Protein AF-A0A9D6M8R2-F1 (afdb_monomer_lite)

Sequence (144 aa):
MSKITPTLLNDTLNLVALARETALARGRQAQADRLAPVVDGLRSLAAASTNSLTPRPPVTASGALAGEDFRALLAAAQAAPLNGAPSASPLHSLTRGHVAAAMAAGGMTEIEIARQLGVAREEVRIMIRLSQPHSLTPGPEAVA

Radius of gyration: 22.65 Å; chains: 1; bounding box: 65×51×47 Å

Foldseek 3Di:
DDLPPLVVLVVVLVVLVVVLVVCVVVVVVVVNVVSVVVNVVSVVVSVVSVVPPDDDDDDDDDDPCNDPVVVVVVVVVVPDDPPDDPDPDVVVLLVLLLVLLVVVVVVDDLVVSCVVSVHDSVSSVVSNVVNDDPPDDPDDDDDD

Structure (mmCIF, N/CA/C/O backbone):
data_AF-A0A9D6M8R2-F1
#
_entry.id   AF-A0A9D6M8R2-F1
#
loop_
_atom_site.group_PDB
_atom_site.id
_atom_site.type_symbol
_atom_site.label_atom_id
_atom_site.label_alt_id
_atom_site.label_comp_id
_atom_site.label_asym_id
_atom_site.label_entity_id
_atom_site.label_seq_id
_atom_site.pdbx_PDB_ins_code
_atom_site.Cartn_x
_atom_site.Cartn_y
_atom_site.Cartn_z
_atom_site.occupancy
_atom_site.B_iso_or_equiv
_atom_site.auth_seq_id
_atom_site.auth_comp_id
_atom_site.auth_asym_id
_atom_site.auth_atom_id
_atom_site.pdbx_PDB_model_num
ATOM 1 N N . MET A 1 1 ? 17.360 7.626 12.583 1.00 35.06 1 MET A N 1
ATOM 2 C CA . MET A 1 1 ? 17.705 6.290 12.048 1.00 35.06 1 MET A CA 1
ATOM 3 C C . MET A 1 1 ? 16.422 5.520 11.772 1.00 35.06 1 MET A C 1
ATOM 5 O O . MET A 1 1 ? 15.846 4.958 12.698 1.00 35.06 1 MET A O 1
ATOM 9 N N . SER A 1 2 ? 15.933 5.559 10.531 1.00 41.81 2 SER A N 1
ATOM 10 C CA . SER A 1 2 ? 14.707 4.858 10.131 1.00 41.81 2 SER A CA 1
ATOM 11 C C . SER A 1 2 ? 15.001 3.368 10.003 1.00 41.81 2 SER A C 1
ATOM 13 O O . SER A 1 2 ? 15.663 2.931 9.065 1.00 41.81 2 SER A O 1
ATOM 15 N N . LYS A 1 3 ? 14.558 2.592 10.992 1.00 49.06 3 LYS A N 1
ATOM 16 C CA . LYS A 1 3 ? 14.617 1.132 10.956 1.00 49.06 3 LYS A CA 1
ATOM 17 C C . LYS A 1 3 ? 13.628 0.674 9.887 1.00 49.06 3 LYS A C 1
ATOM 19 O O . LYS A 1 3 ? 12.424 0.809 10.091 1.00 49.06 3 LYS A O 1
ATOM 24 N N . ILE A 1 4 ? 14.124 0.187 8.748 1.00 55.47 4 ILE A N 1
ATOM 25 C CA . ILE A 1 4 ? 13.299 -0.530 7.768 1.00 55.47 4 ILE A CA 1
ATOM 26 C C . ILE A 1 4 ? 12.548 -1.597 8.559 1.00 55.47 4 ILE A C 1
ATOM 28 O O . ILE A 1 4 ? 13.172 -2.437 9.206 1.00 55.47 4 ILE A O 1
ATOM 32 N N . THR A 1 5 ? 11.220 -1.506 8.607 1.00 61.25 5 THR A N 1
ATOM 33 C CA . THR A 1 5 ? 10.436 -2.468 9.373 1.00 61.25 5 THR A CA 1
ATOM 34 C C . THR A 1 5 ? 10.522 -3.794 8.617 1.00 61.25 5 THR A C 1
ATOM 36 O O . THR A 1 5 ? 10.067 -3.850 7.473 1.00 61.25 5 THR A O 1
ATOM 39 N N . PRO A 1 6 ? 11.118 -4.849 9.199 1.00 64.94 6 PRO A N 1
ATOM 40 C CA . PRO A 1 6 ? 11.355 -6.113 8.495 1.00 64.94 6 PRO A CA 1
ATOM 41 C C . PRO A 1 6 ? 10.052 -6.725 7.964 1.00 64.94 6 PRO A C 1
ATOM 43 O O . PRO A 1 6 ? 10.051 -7.386 6.932 1.00 64.94 6 PRO A O 1
ATOM 46 N N . THR A 1 7 ? 8.929 -6.422 8.618 1.00 73.62 7 THR A N 1
ATOM 47 C CA . THR A 1 7 ? 7.574 -6.789 8.198 1.00 73.62 7 THR A CA 1
ATOM 48 C C . THR A 1 7 ? 7.198 -6.189 6.840 1.00 73.62 7 THR A C 1
ATOM 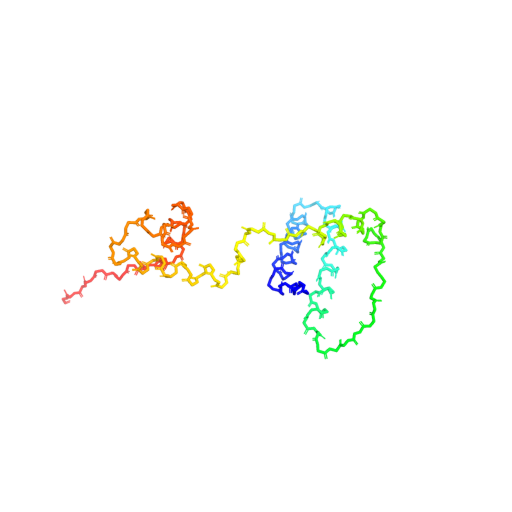50 O O . THR A 1 7 ? 6.803 -6.922 5.946 1.00 73.62 7 THR A O 1
ATOM 53 N N . LEU A 1 8 ? 7.418 -4.885 6.632 1.00 78.56 8 LEU A N 1
ATOM 54 C CA . LEU A 1 8 ? 7.083 -4.206 5.373 1.00 78.56 8 LEU A CA 1
ATOM 55 C C . LEU A 1 8 ? 7.954 -4.704 4.207 1.00 78.56 8 LEU A C 1
ATOM 57 O O . LEU A 1 8 ? 7.491 -4.840 3.075 1.00 78.56 8 LEU A O 1
ATOM 61 N N . LEU A 1 9 ? 9.224 -5.002 4.485 1.00 78.31 9 LEU A N 1
ATOM 62 C CA . LEU A 1 9 ? 10.145 -5.560 3.496 1.00 78.31 9 LEU A CA 1
ATOM 63 C C . LEU A 1 9 ? 9.738 -6.985 3.081 1.00 78.31 9 LEU A C 1
ATOM 65 O O . LEU A 1 9 ? 9.811 -7.336 1.906 1.00 78.31 9 LEU A O 1
ATOM 69 N N . ASN A 1 10 ? 9.262 -7.789 4.031 1.00 79.75 10 ASN A N 1
ATOM 70 C CA . ASN A 1 10 ? 8.757 -9.129 3.751 1.00 79.75 10 ASN A CA 1
ATOM 71 C C . ASN A 1 10 ? 7.429 -9.089 2.976 1.00 79.75 10 ASN A C 1
ATOM 73 O O . ASN A 1 10 ? 7.252 -9.831 2.013 1.00 79.75 10 ASN A O 1
ATOM 77 N N . ASP A 1 11 ? 6.522 -8.181 3.339 1.00 81.00 11 ASP A N 1
ATOM 78 C CA . ASP A 1 11 ? 5.231 -8.018 2.663 1.00 81.00 11 ASP A CA 1
ATOM 79 C C . ASP A 1 11 ? 5.408 -7.541 1.216 1.00 81.00 11 ASP A C 1
ATOM 81 O O . ASP A 1 11 ? 4.789 -8.079 0.297 1.00 81.00 11 ASP A O 1
ATOM 85 N N . THR A 1 12 ? 6.314 -6.588 0.982 1.00 83.75 12 THR A N 1
ATOM 86 C CA . THR A 1 12 ? 6.651 -6.132 -0.377 1.00 83.75 12 THR A CA 1
ATOM 87 C C . THR A 1 12 ? 7.317 -7.234 -1.199 1.00 83.75 12 THR A C 1
ATOM 89 O O . THR A 1 12 ? 6.968 -7.408 -2.366 1.00 83.75 12 THR A O 1
ATOM 92 N N . LEU A 1 13 ? 8.198 -8.040 -0.601 1.00 83.12 13 LEU A N 1
ATOM 93 C CA . LEU A 1 13 ? 8.772 -9.213 -1.263 1.00 83.12 13 LEU A CA 1
ATOM 94 C C . LEU A 1 13 ? 7.692 -10.222 -1.673 1.00 83.12 13 LEU A C 1
ATOM 96 O O . LEU A 1 13 ? 7.695 -10.687 -2.813 1.00 83.12 13 LEU A O 1
ATOM 100 N N . ASN A 1 14 ? 6.748 -10.520 -0.780 1.00 86.00 14 ASN A N 1
ATOM 101 C CA . ASN A 1 14 ? 5.658 -11.456 -1.053 1.00 86.00 14 ASN A CA 1
ATOM 102 C C . ASN A 1 14 ? 4.727 -10.943 -2.159 1.00 86.00 14 ASN A C 1
ATOM 104 O O . ASN A 1 14 ? 4.371 -11.702 -3.061 1.00 86.00 14 ASN A O 1
ATOM 108 N N . LEU A 1 15 ? 4.383 -9.653 -2.146 1.00 85.56 15 LEU A N 1
ATOM 109 C CA . LEU A 1 15 ? 3.547 -9.039 -3.180 1.00 85.56 15 LEU A CA 1
ATOM 110 C C . LEU A 1 15 ? 4.226 -9.041 -4.555 1.00 85.56 15 LEU A C 1
ATOM 112 O O . LEU A 1 15 ? 3.578 -9.348 -5.555 1.00 85.56 15 LEU A O 1
ATOM 116 N N . VAL A 1 16 ? 5.525 -8.737 -4.624 1.00 84.94 16 VAL A N 1
ATOM 117 C CA . VAL A 1 16 ? 6.266 -8.716 -5.897 1.00 84.94 16 VAL A CA 1
ATOM 118 C C . VAL A 1 16 ? 6.503 -10.138 -6.422 1.00 84.94 16 VAL A C 1
ATOM 120 O O . VAL A 1 16 ? 6.364 -10.378 -7.623 1.00 84.94 16 VAL A O 1
ATOM 123 N N . ALA A 1 17 ? 6.782 -11.104 -5.541 1.00 82.69 17 ALA A N 1
ATOM 124 C CA . ALA A 1 17 ? 6.878 -12.515 -5.912 1.00 82.69 17 ALA A CA 1
ATOM 125 C C . ALA A 1 17 ? 5.539 -13.053 -6.447 1.00 82.69 17 ALA A C 1
ATOM 127 O O . ALA A 1 17 ? 5.510 -13.705 -7.492 1.00 82.69 17 ALA A O 1
ATOM 128 N N . LEU A 1 18 ? 4.425 -12.704 -5.797 1.00 88.25 18 LEU A N 1
ATOM 129 C CA . LEU A 1 18 ? 3.079 -13.044 -6.257 1.00 88.25 18 LEU A CA 1
ATOM 130 C C . LEU A 1 18 ? 2.739 -12.366 -7.594 1.00 88.25 18 LEU A C 1
ATOM 132 O O . LEU A 1 18 ? 2.165 -12.989 -8.488 1.00 88.25 18 LEU A O 1
ATOM 136 N N . ALA A 1 19 ? 3.115 -11.099 -7.774 1.00 82.00 19 ALA A N 1
ATOM 137 C CA . ALA A 1 19 ? 2.928 -10.387 -9.037 1.00 82.00 19 ALA A CA 1
ATOM 138 C C . ALA A 1 19 ? 3.694 -11.057 -10.192 1.00 82.00 19 ALA A C 1
ATOM 140 O O . ALA A 1 19 ? 3.171 -11.177 -11.300 1.00 82.00 19 ALA A O 1
ATOM 141 N N . ARG A 1 20 ? 4.906 -11.558 -9.930 1.00 83.44 20 ARG A N 1
ATOM 142 C CA . ARG A 1 20 ? 5.677 -12.342 -10.904 1.00 83.44 20 ARG A CA 1
ATOM 143 C C . ARG A 1 20 ? 4.998 -13.675 -11.222 1.00 83.44 20 ARG A C 1
ATOM 145 O O . ARG A 1 20 ? 4.855 -14.004 -12.396 1.00 83.44 20 ARG A O 1
ATOM 152 N N . GLU A 1 21 ? 4.541 -14.402 -10.208 1.00 84.19 21 GLU A N 1
ATOM 153 C CA . GLU A 1 21 ? 3.863 -15.691 -10.389 1.00 84.19 21 GLU A CA 1
ATOM 154 C C . GLU A 1 21 ? 2.563 -15.539 -11.191 1.00 84.19 21 GLU A C 1
ATOM 156 O O . GLU A 1 21 ? 2.308 -16.265 -12.148 1.00 84.19 21 GLU A O 1
ATOM 161 N N . THR A 1 22 ? 1.770 -14.512 -10.881 1.00 85.00 22 THR A N 1
ATOM 162 C CA . THR A 1 22 ? 0.544 -14.201 -11.632 1.00 85.00 22 THR A CA 1
ATOM 163 C C . THR A 1 22 ? 0.829 -13.736 -13.061 1.00 85.00 22 THR A C 1
ATOM 165 O O . THR A 1 22 ? 0.033 -14.015 -13.960 1.00 85.00 22 THR A O 1
ATOM 168 N N . ALA A 1 23 ? 1.956 -13.062 -13.309 1.00 80.00 23 ALA A N 1
ATOM 169 C CA . ALA A 1 23 ? 2.395 -12.725 -14.661 1.00 80.00 23 ALA A CA 1
ATOM 170 C C . ALA A 1 23 ? 2.801 -13.979 -15.457 1.00 80.00 23 ALA A C 1
ATOM 172 O O . ALA A 1 23 ? 2.405 -14.099 -16.618 1.00 80.00 23 ALA A O 1
ATOM 173 N N . LEU A 1 24 ? 3.505 -14.933 -14.837 1.00 84.19 24 LEU A N 1
ATOM 174 C CA . LEU A 1 24 ? 3.849 -16.223 -15.452 1.00 84.19 24 LEU A CA 1
ATOM 175 C C . LEU A 1 24 ? 2.601 -17.061 -15.752 1.00 84.19 24 LEU A C 1
ATOM 177 O O . LEU A 1 24 ? 2.429 -17.508 -16.885 1.00 84.19 24 LEU A O 1
ATOM 181 N N . ALA A 1 25 ? 1.684 -17.183 -14.789 1.00 84.81 25 ALA A N 1
ATOM 182 C CA . ALA A 1 25 ? 0.424 -17.913 -14.946 1.00 84.81 25 ALA A CA 1
ATOM 183 C C . ALA A 1 25 ? -0.482 -17.326 -16.045 1.00 84.81 25 ALA A C 1
ATOM 185 O O . ALA A 1 25 ? -1.265 -18.041 -16.665 1.00 84.81 25 ALA A O 1
ATOM 186 N N . ARG A 1 26 ? -0.364 -16.020 -16.319 1.00 84.69 26 ARG A N 1
ATOM 187 C CA . ARG A 1 26 ? -1.086 -15.322 -17.398 1.00 84.69 26 ARG A CA 1
ATOM 188 C C . ARG A 1 26 ? -0.329 -15.294 -18.732 1.00 84.69 26 ARG A C 1
ATOM 190 O O . ARG A 1 26 ? -0.751 -14.582 -19.641 1.00 84.69 26 ARG A O 1
ATOM 197 N N . GLY A 1 27 ? 0.797 -16.001 -18.849 1.00 82.81 27 GLY A N 1
ATOM 198 C CA . GLY A 1 27 ? 1.613 -16.040 -20.068 1.00 82.81 27 GLY A CA 1
ATOM 199 C C . GLY A 1 27 ? 2.361 -14.736 -20.378 1.00 82.81 27 GLY A C 1
ATOM 200 O O . GLY A 1 27 ? 2.879 -14.562 -21.479 1.00 82.81 27 GLY A O 1
ATOM 201 N N . ARG A 1 28 ? 2.449 -13.798 -19.427 1.00 81.69 28 ARG A N 1
ATOM 202 C CA . ARG A 1 28 ? 3.128 -12.501 -19.588 1.00 81.69 28 ARG A CA 1
ATOM 203 C C . ARG A 1 28 ? 4.607 -12.597 -19.200 1.00 81.69 28 ARG A C 1
ATOM 205 O O . ARG A 1 28 ? 5.057 -11.922 -18.273 1.00 81.69 28 ARG A O 1
ATOM 212 N N . GLN A 1 29 ? 5.371 -13.410 -19.935 1.00 80.88 29 GLN A N 1
ATOM 213 C CA . GLN A 1 29 ? 6.794 -13.674 -19.654 1.00 80.88 29 GLN A CA 1
ATOM 214 C C . GLN A 1 29 ? 7.642 -12.396 -19.585 1.00 80.88 29 GLN A C 1
ATOM 216 O O . GLN A 1 29 ? 8.341 -12.180 -18.603 1.00 80.88 29 GLN A O 1
ATOM 221 N N . ALA A 1 30 ? 7.461 -11.463 -20.526 1.00 79.31 30 ALA A N 1
ATOM 222 C CA . ALA A 1 30 ? 8.192 -10.193 -20.528 1.00 79.31 30 ALA A CA 1
ATOM 223 C C . ALA A 1 30 ? 7.959 -9.328 -19.269 1.00 79.31 30 ALA A C 1
ATOM 225 O O . ALA A 1 30 ? 8.798 -8.498 -18.926 1.00 79.31 30 ALA A O 1
ATOM 226 N N . GLN A 1 31 ? 6.820 -9.485 -18.582 1.00 74.12 31 GLN A N 1
ATOM 227 C CA . GLN A 1 31 ? 6.556 -8.802 -17.310 1.00 74.12 31 GLN A CA 1
ATOM 228 C C . GLN A 1 31 ? 7.192 -9.559 -16.140 1.00 74.12 31 GLN A C 1
ATOM 230 O O . GLN A 1 31 ? 7.754 -8.929 -15.249 1.00 74.12 31 GLN A O 1
ATOM 235 N N . ALA A 1 32 ? 7.172 -10.892 -16.167 1.00 75.31 32 ALA A N 1
ATOM 236 C CA . ALA A 1 32 ? 7.830 -11.721 -15.162 1.00 75.31 32 ALA A CA 1
ATOM 237 C C . ALA A 1 32 ? 9.361 -11.553 -15.162 1.00 75.31 32 ALA A C 1
ATOM 239 O O . ALA A 1 32 ? 9.956 -11.456 -14.087 1.00 75.31 32 ALA A O 1
ATOM 240 N N . ASP A 1 33 ? 9.984 -11.442 -16.339 1.00 83.25 33 ASP A N 1
ATOM 241 C CA . ASP A 1 33 ? 11.428 -11.201 -16.482 1.00 83.25 33 ASP A CA 1
ATOM 242 C C . ASP A 1 33 ? 11.850 -9.834 -15.938 1.00 83.25 33 ASP A C 1
ATOM 244 O O . ASP A 1 33 ? 12.886 -9.706 -15.291 1.00 83.25 33 ASP A O 1
ATOM 248 N N . ARG A 1 34 ? 11.015 -8.803 -16.113 1.00 82.56 34 ARG A N 1
ATOM 249 C CA . ARG A 1 34 ? 11.270 -7.468 -15.540 1.00 82.56 34 ARG A CA 1
ATOM 250 C C . ARG A 1 34 ? 11.184 -7.455 -14.016 1.00 82.56 34 ARG A C 1
ATOM 252 O O . ARG A 1 34 ? 11.845 -6.643 -13.375 1.00 82.56 34 ARG A O 1
ATOM 259 N N . LEU A 1 35 ? 10.365 -8.335 -13.441 1.00 80.75 35 LEU A N 1
ATOM 260 C CA . LEU A 1 35 ? 10.182 -8.447 -11.994 1.00 80.75 35 LEU A CA 1
ATOM 261 C C . LEU A 1 35 ? 11.252 -9.326 -11.332 1.00 80.75 35 LEU A C 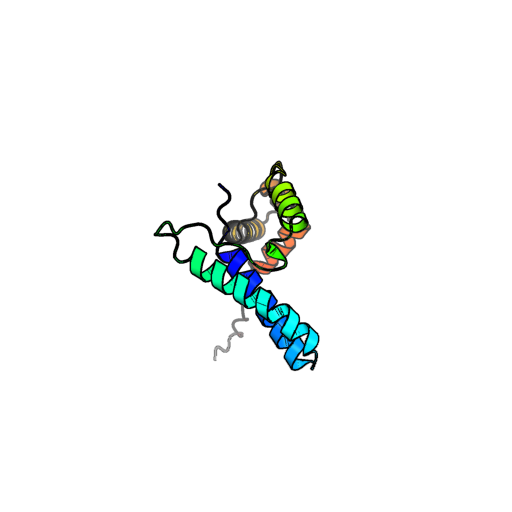1
ATOM 263 O O . LEU A 1 35 ? 11.485 -9.178 -10.135 1.00 80.75 35 LEU A O 1
ATOM 267 N N . ALA A 1 36 ? 11.930 -10.195 -12.085 1.00 76.31 36 ALA A N 1
ATOM 268 C CA . ALA A 1 36 ? 12.989 -11.066 -11.574 1.00 76.31 36 ALA A CA 1
ATOM 269 C C . ALA A 1 36 ? 14.105 -10.315 -10.808 1.00 76.31 36 ALA A C 1
ATOM 271 O O . ALA A 1 36 ? 14.291 -10.611 -9.626 1.00 76.31 36 ALA A O 1
ATOM 272 N N . PRO A 1 37 ? 14.772 -9.283 -11.372 1.00 82.56 37 PRO A N 1
ATOM 273 C CA . PRO A 1 37 ? 15.848 -8.584 -10.661 1.00 82.56 37 PRO A CA 1
ATOM 274 C C . PRO A 1 37 ? 15.355 -7.825 -9.419 1.00 82.56 37 PRO A C 1
ATOM 276 O O . PRO A 1 37 ? 16.116 -7.602 -8.478 1.00 82.56 37 PRO A O 1
ATOM 279 N N . VAL A 1 38 ? 14.075 -7.442 -9.390 1.00 82.31 38 VAL A N 1
ATOM 280 C CA . VAL A 1 38 ? 13.460 -6.747 -8.250 1.00 82.31 38 VAL A CA 1
ATOM 281 C C . VAL A 1 38 ? 13.229 -7.716 -7.091 1.00 82.31 38 VAL A C 1
ATOM 283 O O . VAL A 1 38 ? 13.540 -7.387 -5.947 1.00 82.31 38 VAL A O 1
ATOM 286 N N . VAL A 1 39 ? 12.734 -8.924 -7.377 1.00 82.19 39 VAL A N 1
ATOM 287 C CA . VAL A 1 39 ? 12.557 -9.978 -6.366 1.00 82.19 39 VAL A CA 1
ATOM 288 C C . VAL A 1 39 ? 13.903 -10.389 -5.772 1.00 82.19 39 VAL A C 1
ATOM 290 O O . VAL A 1 39 ? 14.009 -10.520 -4.553 1.00 82.19 39 VAL A O 1
ATOM 293 N N . ASP A 1 40 ? 14.936 -10.538 -6.602 1.00 80.12 40 ASP A N 1
ATOM 294 C CA . ASP A 1 40 ? 16.276 -10.907 -6.135 1.00 80.12 40 ASP A CA 1
ATOM 295 C C . ASP A 1 40 ? 16.904 -9.809 -5.265 1.00 80.12 40 ASP A C 1
ATOM 297 O O . ASP A 1 40 ? 17.456 -10.096 -4.198 1.00 80.12 40 ASP A O 1
ATOM 301 N N . GLY A 1 41 ? 16.742 -8.539 -5.653 1.00 78.31 41 GLY A N 1
ATOM 302 C CA . GLY A 1 41 ? 17.177 -7.395 -4.848 1.00 78.31 41 GLY A CA 1
ATOM 303 C C . GLY A 1 41 ? 16.466 -7.320 -3.493 1.00 78.31 41 GLY A C 1
ATOM 304 O O . GLY A 1 41 ? 17.120 -7.179 -2.456 1.00 78.31 41 GLY A O 1
ATOM 305 N N . LEU A 1 42 ? 15.139 -7.483 -3.473 1.00 77.94 42 LEU A N 1
ATOM 306 C CA . LEU A 1 42 ? 14.351 -7.493 -2.235 1.00 77.94 42 LEU A CA 1
ATOM 307 C C . LEU A 1 42 ? 14.704 -8.688 -1.344 1.00 77.94 42 LEU A C 1
ATOM 309 O O . LEU A 1 42 ? 14.812 -8.530 -0.129 1.00 77.94 42 LEU A O 1
ATOM 313 N N . ARG A 1 43 ? 14.955 -9.863 -1.932 1.00 78.62 43 ARG A N 1
ATOM 314 C CA . ARG A 1 43 ? 15.401 -11.060 -1.204 1.00 78.62 43 ARG A CA 1
ATOM 315 C C . ARG A 1 43 ? 16.774 -10.846 -0.574 1.00 78.62 43 ARG A C 1
ATOM 317 O O . ARG A 1 43 ? 16.967 -11.205 0.586 1.00 78.62 43 ARG A O 1
ATOM 324 N N . SER A 1 44 ? 17.703 -10.220 -1.296 1.00 78.81 44 SER A N 1
ATOM 325 C CA . SER A 1 44 ? 19.025 -9.876 -0.763 1.00 78.81 44 SER A CA 1
ATOM 326 C C . SER A 1 44 ? 18.936 -8.867 0.385 1.00 78.81 44 SER A C 1
ATOM 328 O O . SER A 1 44 ? 19.663 -8.996 1.369 1.00 78.81 44 SER A O 1
ATOM 330 N N . LEU A 1 45 ? 18.051 -7.873 0.289 1.00 74.88 45 LEU A N 1
ATOM 331 C CA . LEU A 1 45 ? 17.834 -6.887 1.352 1.00 74.88 45 LEU A CA 1
ATOM 332 C C . LEU A 1 45 ? 17.139 -7.497 2.572 1.00 74.88 45 LEU A C 1
ATOM 334 O O . LEU A 1 45 ? 17.490 -7.157 3.702 1.00 74.88 45 LEU A O 1
ATOM 338 N N . ALA A 1 46 ? 16.194 -8.416 2.362 1.00 71.62 46 ALA A N 1
ATOM 339 C CA . ALA A 1 46 ? 15.556 -9.172 3.435 1.00 71.62 46 ALA A CA 1
ATOM 340 C C . ALA A 1 46 ? 16.581 -10.042 4.173 1.00 71.62 46 ALA A C 1
ATOM 342 O O . ALA A 1 46 ? 16.666 -9.968 5.398 1.00 71.62 46 ALA A O 1
ATOM 343 N N . ALA A 1 47 ? 17.438 -10.754 3.435 1.00 71.81 47 ALA A N 1
ATOM 344 C CA . ALA A 1 47 ? 18.534 -11.536 4.006 1.00 71.81 47 ALA A CA 1
ATOM 345 C C . ALA A 1 47 ? 19.560 -10.658 4.754 1.00 71.81 47 ALA A C 1
ATOM 347 O O . ALA A 1 47 ? 20.020 -11.018 5.840 1.00 71.81 47 ALA A O 1
ATOM 348 N N . ALA A 1 48 ? 19.894 -9.479 4.219 1.00 67.06 48 ALA A N 1
ATOM 349 C CA . ALA A 1 48 ? 20.789 -8.524 4.876 1.00 67.06 48 ALA A CA 1
ATOM 350 C C . ALA A 1 48 ? 20.175 -7.918 6.151 1.00 67.06 48 ALA A C 1
ATOM 352 O O . ALA A 1 48 ? 20.882 -7.718 7.137 1.00 67.06 48 ALA A O 1
ATOM 353 N N . SER A 1 49 ? 18.861 -7.677 6.155 1.00 59.41 49 SER A N 1
ATOM 354 C CA . SER A 1 49 ? 18.124 -7.138 7.308 1.00 59.41 49 SER A CA 1
ATOM 355 C C . SER A 1 49 ? 17.941 -8.167 8.425 1.00 59.41 49 SER A C 1
ATOM 357 O O . SER A 1 49 ? 17.872 -7.794 9.590 1.00 59.41 49 SER A O 1
ATOM 359 N N . THR A 1 50 ? 17.902 -9.464 8.105 1.00 60.44 50 THR A N 1
ATOM 360 C CA . THR A 1 50 ? 17.927 -10.533 9.118 1.00 60.44 50 THR A CA 1
ATOM 361 C C . THR A 1 50 ? 19.325 -10.789 9.683 1.00 60.44 50 THR A C 1
ATOM 363 O O . THR A 1 50 ? 19.448 -11.302 10.790 1.00 60.44 50 THR A O 1
ATOM 366 N N . ASN A 1 51 ? 20.381 -10.413 8.952 1.00 48.19 51 ASN A N 1
ATOM 367 C CA . ASN A 1 51 ? 21.777 -10.662 9.326 1.00 48.19 51 ASN A CA 1
ATOM 368 C C . ASN A 1 51 ? 22.472 -9.443 9.970 1.00 48.19 51 ASN A C 1
ATOM 370 O O . ASN A 1 51 ? 23.694 -9.421 10.126 1.00 48.19 51 ASN A O 1
ATOM 374 N N . SER A 1 52 ? 21.717 -8.413 10.363 1.00 44.59 52 SER A N 1
ATOM 375 C CA . SER A 1 52 ? 22.230 -7.188 10.990 1.00 44.59 52 SER A CA 1
ATOM 376 C C . SER A 1 52 ? 22.617 -7.370 12.470 1.00 44.59 52 SER A C 1
ATOM 378 O O . SER A 1 52 ? 22.228 -6.577 13.324 1.00 44.59 52 SER A O 1
ATOM 380 N N . LEU A 1 53 ? 23.404 -8.408 12.769 1.00 48.22 53 LEU A N 1
ATOM 381 C CA . LEU A 1 53 ? 24.277 -8.489 13.948 1.00 48.22 53 LEU A CA 1
ATOM 382 C C . LEU A 1 53 ? 25.756 -8.288 13.580 1.00 48.22 53 LEU A C 1
ATOM 384 O O . LEU A 1 53 ? 26.627 -8.409 14.437 1.00 48.22 53 LEU A O 1
ATOM 388 N N . THR A 1 54 ? 26.078 -7.967 12.324 1.00 44.19 54 THR A N 1
ATOM 389 C CA . THR A 1 54 ? 27.472 -7.732 11.926 1.00 44.19 54 THR A CA 1
ATOM 390 C C . THR A 1 54 ? 27.564 -6.611 10.887 1.00 44.19 54 THR A C 1
ATOM 392 O O . THR A 1 54 ? 26.904 -6.697 9.849 1.00 44.19 54 THR A O 1
ATOM 395 N N . PRO A 1 55 ? 28.355 -5.544 11.122 1.00 42.50 55 PRO A N 1
ATOM 396 C CA . PRO A 1 55 ? 28.566 -4.492 10.133 1.00 42.50 55 PRO A CA 1
ATOM 397 C C . PRO A 1 55 ? 29.314 -5.073 8.928 1.00 42.50 55 PRO A C 1
ATOM 399 O O . PRO A 1 55 ? 30.399 -5.631 9.084 1.00 42.50 55 PRO A O 1
ATOM 402 N N . ARG A 1 56 ? 28.755 -4.940 7.721 1.00 44.56 56 ARG A N 1
ATOM 403 C CA . ARG A 1 56 ? 29.424 -5.321 6.466 1.00 44.56 56 ARG A CA 1
ATOM 404 C C . ARG A 1 56 ? 29.424 -4.122 5.498 1.00 44.56 56 ARG A C 1
ATOM 406 O O . ARG A 1 56 ? 28.437 -3.386 5.489 1.00 44.56 56 ARG A O 1
ATOM 413 N N . PRO A 1 57 ? 30.525 -3.879 4.749 1.00 48.69 57 PRO A N 1
ATOM 414 C CA . PRO A 1 57 ? 30.751 -2.654 3.973 1.00 48.69 57 PRO A CA 1
ATOM 415 C C . PRO A 1 57 ? 29.717 -2.412 2.860 1.00 48.69 57 PRO A C 1
ATOM 417 O O . PRO A 1 57 ? 28.989 -3.337 2.488 1.00 48.69 57 PRO A O 1
ATOM 420 N N . PRO A 1 58 ? 29.646 -1.171 2.333 1.00 48.56 58 PRO A N 1
ATOM 421 C CA . PRO A 1 58 ? 28.597 -0.734 1.419 1.00 48.56 58 PRO A CA 1
ATOM 422 C C . PRO A 1 58 ? 28.542 -1.597 0.158 1.00 48.56 58 PRO A C 1
ATOM 424 O O . PRO A 1 58 ? 29.505 -1.698 -0.599 1.00 48.56 58 PRO A O 1
ATOM 427 N N . VAL A 1 59 ? 27.375 -2.194 -0.074 1.00 55.19 59 VAL A N 1
ATOM 428 C CA . VAL A 1 59 ? 27.020 -2.829 -1.343 1.00 55.19 59 VAL A CA 1
ATOM 429 C C . VAL A 1 59 ? 26.944 -1.751 -2.420 1.00 55.19 59 VAL A C 1
ATOM 431 O O . VAL A 1 59 ? 26.121 -0.837 -2.360 1.00 55.19 59 VAL A O 1
ATOM 434 N N . THR A 1 60 ? 27.819 -1.853 -3.413 1.00 50.06 60 THR A N 1
ATOM 435 C CA . THR A 1 60 ? 27.776 -1.048 -4.632 1.00 50.06 60 THR A CA 1
ATOM 436 C C . THR A 1 60 ? 26.507 -1.401 -5.405 1.00 50.06 60 THR A C 1
ATOM 438 O O . THR A 1 60 ? 26.445 -2.442 -6.059 1.00 50.06 60 THR A O 1
ATOM 441 N N . ALA A 1 61 ? 25.478 -0.554 -5.307 1.00 54.03 61 ALA A N 1
ATOM 442 C CA . ALA A 1 61 ? 24.284 -0.662 -6.141 1.00 54.03 61 ALA A CA 1
ATOM 443 C C . ALA A 1 61 ? 24.710 -0.667 -7.617 1.00 54.03 61 ALA A C 1
ATOM 445 O O . ALA A 1 61 ? 25.468 0.203 -8.038 1.00 54.03 61 ALA A O 1
ATOM 446 N N . SER A 1 62 ? 24.268 -1.664 -8.380 1.00 50.25 62 SER A N 1
ATOM 447 C CA . SER A 1 62 ? 24.552 -1.800 -9.813 1.00 50.25 62 SER A CA 1
ATOM 448 C C . SER A 1 62 ? 23.241 -1.886 -10.596 1.00 50.25 62 SER A C 1
ATOM 450 O O . SER A 1 62 ? 22.259 -2.445 -10.108 1.00 50.25 62 SER A O 1
ATOM 452 N N . GLY A 1 63 ? 23.216 -1.307 -11.801 1.00 65.38 63 GLY A N 1
ATOM 453 C CA . GLY A 1 63 ? 22.023 -1.198 -12.653 1.00 65.38 63 GLY A CA 1
ATOM 454 C C . GLY A 1 63 ? 21.195 0.065 -12.387 1.00 65.38 63 GLY A C 1
ATOM 455 O O . GLY A 1 63 ? 21.717 1.053 -11.885 1.00 65.38 63 GLY A O 1
ATOM 456 N N . ALA A 1 64 ? 19.895 0.048 -12.702 1.00 59.47 64 ALA A N 1
ATOM 457 C CA . ALA A 1 64 ? 18.992 1.208 -12.583 1.00 59.47 64 ALA A CA 1
ATOM 458 C C . ALA A 1 64 ? 18.933 1.842 -11.170 1.00 59.47 64 ALA A C 1
ATOM 460 O O . ALA A 1 64 ? 18.577 3.006 -11.029 1.00 59.47 64 ALA A O 1
ATOM 461 N N . LEU A 1 65 ? 19.341 1.102 -10.130 1.00 59.47 65 LEU A N 1
ATOM 462 C CA . LEU A 1 65 ? 19.470 1.572 -8.741 1.00 59.47 65 LEU A CA 1
ATOM 463 C C . LEU A 1 65 ? 20.745 2.396 -8.478 1.00 59.47 65 LEU A C 1
ATOM 465 O O . LEU A 1 65 ? 20.868 3.028 -7.429 1.00 59.47 65 LEU A O 1
ATOM 469 N N . ALA A 1 66 ? 21.698 2.382 -9.411 1.00 60.16 66 ALA A N 1
ATOM 470 C CA . ALA A 1 66 ? 22.870 3.253 -9.421 1.00 60.16 66 ALA A CA 1
ATOM 471 C C . ALA A 1 66 ? 22.598 4.591 -10.129 1.00 60.16 66 ALA A C 1
ATOM 473 O O . ALA A 1 66 ? 23.443 5.483 -10.070 1.00 60.16 66 ALA A O 1
ATOM 474 N N . GLY A 1 67 ? 21.442 4.720 -10.796 1.00 69.31 67 GLY A N 1
ATOM 475 C CA . GLY A 1 67 ? 21.045 5.924 -11.515 1.00 69.31 67 GLY A CA 1
ATOM 476 C C . GLY A 1 67 ? 20.949 7.128 -10.581 1.00 69.31 67 GLY A C 1
ATOM 477 O O . GLY A 1 67 ? 20.379 7.046 -9.489 1.00 69.31 67 GLY A O 1
ATOM 478 N N . GLU A 1 68 ? 21.517 8.246 -11.018 1.00 70.06 68 GLU A N 1
ATOM 479 C CA . GLU A 1 68 ? 21.569 9.497 -10.260 1.00 70.06 68 GLU A CA 1
ATOM 480 C C . GLU A 1 68 ? 20.163 10.010 -9.921 1.00 70.06 68 GLU A C 1
ATOM 482 O O . GLU A 1 68 ? 19.914 10.429 -8.792 1.00 70.06 68 GLU A O 1
ATOM 487 N N . ASP A 1 69 ? 19.208 9.821 -10.835 1.00 75.31 69 ASP A N 1
ATOM 488 C CA . ASP A 1 69 ? 17.797 10.172 -10.646 1.00 75.31 69 ASP A CA 1
ATOM 489 C C . ASP A 1 69 ? 17.141 9.374 -9.514 1.00 75.31 69 ASP A C 1
ATOM 491 O O . ASP A 1 69 ? 16.403 9.920 -8.694 1.00 75.31 69 ASP A O 1
ATOM 495 N N . PHE A 1 70 ? 17.439 8.074 -9.415 1.00 76.88 70 PHE A N 1
ATOM 496 C CA . PHE A 1 70 ? 16.924 7.241 -8.329 1.00 76.88 70 PHE A CA 1
ATOM 497 C C . PHE A 1 70 ? 17.535 7.654 -6.990 1.00 76.88 70 PHE A C 1
ATOM 499 O O . PHE A 1 70 ? 16.831 7.712 -5.983 1.00 76.88 70 PHE A O 1
ATOM 506 N N . ARG A 1 71 ? 18.826 8.006 -6.970 1.00 74.94 71 ARG A N 1
ATOM 507 C CA . ARG A 1 71 ? 19.484 8.550 -5.773 1.00 74.94 71 ARG A CA 1
ATOM 508 C C . ARG A 1 71 ? 18.906 9.900 -5.364 1.00 74.94 71 ARG A C 1
ATOM 510 O O . ARG A 1 71 ? 18.719 10.114 -4.171 1.00 74.94 71 ARG A O 1
ATOM 517 N N . ALA A 1 72 ? 18.584 10.769 -6.318 1.00 75.88 72 ALA A N 1
ATOM 518 C CA . ALA A 1 72 ? 17.964 12.063 -6.059 1.00 75.88 72 ALA A CA 1
ATOM 519 C C . ALA A 1 72 ? 16.542 11.908 -5.499 1.00 75.88 72 ALA A C 1
ATOM 521 O O . ALA A 1 72 ? 16.209 12.530 -4.491 1.00 75.88 72 ALA A O 1
ATOM 522 N N . LEU A 1 73 ? 15.730 11.019 -6.079 1.00 71.50 73 LEU A N 1
ATOM 523 C CA . LEU A 1 73 ? 14.393 10.705 -5.566 1.00 71.50 73 LEU A CA 1
ATOM 524 C C . LEU A 1 73 ? 14.448 10.028 -4.192 1.00 71.50 73 LEU A C 1
ATOM 526 O O . LEU A 1 73 ? 13.644 10.341 -3.317 1.00 71.50 73 LEU A O 1
ATOM 530 N N . LEU A 1 74 ? 15.422 9.144 -3.971 1.00 76.94 74 LEU A N 1
ATOM 531 C CA . LEU A 1 74 ? 15.650 8.504 -2.679 1.00 76.94 74 LEU A CA 1
ATOM 532 C C . LEU A 1 74 ? 16.092 9.525 -1.622 1.00 76.94 74 LEU A C 1
ATOM 534 O O . LEU A 1 74 ? 15.586 9.498 -0.503 1.00 76.94 74 LEU A O 1
ATOM 538 N N . ALA A 1 75 ? 16.994 10.441 -1.970 1.00 74.12 75 ALA A N 1
ATOM 539 C CA . ALA A 1 75 ? 17.429 11.518 -1.090 1.00 74.12 75 ALA A CA 1
ATOM 540 C C . ALA A 1 75 ? 16.275 12.480 -0.771 1.00 74.12 75 ALA A C 1
ATOM 542 O O . ALA A 1 75 ? 16.098 12.849 0.386 1.00 74.12 75 ALA A O 1
ATOM 543 N N . ALA A 1 76 ? 15.438 12.819 -1.756 1.00 69.50 76 ALA A N 1
ATOM 544 C CA . ALA A 1 76 ? 14.244 13.639 -1.556 1.00 69.50 76 ALA A CA 1
ATOM 545 C C . ALA A 1 76 ? 13.211 12.947 -0.649 1.00 69.50 76 ALA A C 1
ATOM 547 O O . ALA A 1 76 ? 12.661 13.576 0.254 1.00 69.50 76 ALA A O 1
ATOM 548 N N . ALA A 1 77 ? 12.999 11.639 -0.825 1.00 66.75 77 ALA A N 1
ATOM 549 C CA . ALA A 1 77 ? 12.131 10.845 0.044 1.00 66.75 77 ALA A CA 1
ATOM 550 C C . ALA A 1 77 ? 12.680 10.727 1.478 1.00 66.75 77 ALA A C 1
ATOM 552 O O . ALA A 1 77 ? 11.908 10.699 2.433 1.00 66.75 77 ALA A O 1
ATOM 553 N N . GLN A 1 78 ? 14.006 10.680 1.644 1.00 64.31 78 GLN A N 1
ATOM 554 C CA . GLN A 1 78 ? 14.666 10.658 2.955 1.00 64.31 78 GLN A CA 1
ATOM 555 C C . GLN A 1 78 ? 14.700 12.033 3.638 1.00 64.31 78 GLN A C 1
ATOM 557 O O . GLN A 1 78 ? 14.724 12.097 4.866 1.00 64.31 78 GLN A O 1
ATOM 562 N N . ALA A 1 79 ? 14.712 13.117 2.862 1.00 57.91 79 ALA A N 1
ATOM 563 C CA . ALA A 1 79 ? 14.757 14.489 3.358 1.00 57.91 79 ALA A CA 1
ATOM 564 C C . ALA A 1 79 ? 13.376 15.047 3.740 1.00 57.91 79 ALA A C 1
ATOM 566 O O . ALA A 1 79 ? 13.307 16.095 4.379 1.00 57.91 79 ALA A O 1
ATOM 567 N N . ALA A 1 80 ? 12.281 14.369 3.381 1.00 46.84 80 ALA A N 1
ATOM 568 C CA . ALA A 1 80 ? 10.941 14.763 3.795 1.00 46.84 80 ALA A CA 1
ATOM 569 C C . ALA A 1 80 ? 10.739 14.478 5.302 1.00 46.84 80 ALA A C 1
ATOM 571 O O . ALA A 1 80 ? 10.761 13.314 5.716 1.00 46.84 80 ALA A O 1
ATOM 572 N N . PRO A 1 81 ? 10.529 15.501 6.153 1.00 44.03 81 PRO A N 1
ATOM 573 C CA . PRO A 1 81 ? 10.247 15.274 7.561 1.00 44.03 81 PRO A CA 1
ATOM 574 C C . PRO A 1 81 ? 8.865 14.626 7.719 1.00 44.03 81 PRO A C 1
ATOM 576 O O . PRO A 1 81 ? 7.854 15.159 7.266 1.00 44.03 81 PRO A O 1
ATOM 579 N N . LEU A 1 82 ? 8.834 13.489 8.421 1.00 53.12 82 LEU A N 1
ATOM 580 C CA . LEU A 1 82 ? 7.650 12.772 8.919 1.00 53.12 82 LEU A CA 1
ATOM 581 C C . LEU A 1 82 ? 6.888 13.581 9.993 1.00 53.12 82 LEU A C 1
ATOM 583 O O . LEU A 1 82 ? 6.561 13.066 11.062 1.00 53.12 82 LEU A O 1
ATOM 587 N N . ASN A 1 83 ? 6.601 14.856 9.744 1.00 45.25 83 ASN A N 1
ATOM 588 C CA . ASN A 1 83 ? 5.740 15.636 10.620 1.00 45.25 83 ASN A CA 1
ATOM 589 C C . ASN A 1 83 ? 4.275 15.353 10.268 1.00 45.25 83 ASN A C 1
ATOM 591 O O . ASN A 1 83 ? 3.718 15.979 9.372 1.00 45.25 83 ASN A O 1
ATOM 595 N N . GLY A 1 84 ? 3.648 14.428 11.006 1.00 41.59 84 GLY A N 1
ATOM 596 C CA . GLY A 1 84 ? 2.210 14.540 11.281 1.00 41.59 84 GLY A CA 1
ATOM 597 C C . GLY A 1 84 ? 1.325 13.296 11.207 1.00 41.59 84 GLY A C 1
ATOM 598 O O . GLY A 1 84 ? 0.148 13.424 11.521 1.00 41.59 84 GLY A O 1
ATOM 599 N N . ALA A 1 85 ? 1.816 12.107 10.851 1.00 44.28 85 ALA A N 1
ATOM 600 C CA . ALA A 1 85 ? 0.978 10.901 10.859 1.00 44.28 85 ALA A CA 1
ATOM 601 C C . ALA A 1 85 ? 1.402 9.958 11.999 1.00 44.28 85 ALA A C 1
ATOM 603 O O . ALA A 1 85 ? 2.564 9.538 12.021 1.00 44.28 85 ALA A O 1
ATOM 604 N N . PRO A 1 86 ? 0.520 9.612 12.960 1.00 46.31 86 PRO A N 1
ATOM 605 C CA . PRO A 1 86 ? 0.876 8.661 14.001 1.00 46.31 86 PRO A CA 1
ATOM 606 C C . PRO A 1 86 ? 1.224 7.319 13.354 1.00 46.31 86 PRO A C 1
ATOM 608 O O . PRO A 1 86 ? 0.436 6.750 12.604 1.00 46.31 86 PRO A O 1
ATOM 611 N N . SER A 1 87 ? 2.431 6.845 13.663 1.00 42.91 87 SER A N 1
ATOM 612 C CA . SER A 1 87 ? 2.999 5.555 13.271 1.00 42.91 87 SER A CA 1
ATOM 613 C C . SER A 1 87 ? 1.958 4.432 13.349 1.00 42.91 87 SER A C 1
ATOM 615 O O . SER A 1 87 ? 1.620 3.934 14.427 1.00 42.91 87 SER A O 1
ATOM 617 N N . ALA A 1 88 ? 1.442 4.027 12.189 1.00 50.19 88 ALA A N 1
ATOM 618 C CA . ALA A 1 88 ? 0.598 2.855 12.027 1.00 50.19 88 ALA A CA 1
ATOM 619 C C . ALA A 1 88 ? 1.481 1.600 12.083 1.00 50.19 88 ALA A C 1
ATOM 621 O O . ALA A 1 88 ? 1.748 0.947 11.080 1.00 50.19 88 ALA A O 1
ATOM 622 N N . SER A 1 89 ? 1.985 1.270 13.273 1.00 46.47 89 SER A N 1
ATOM 623 C CA . SER A 1 89 ? 2.515 -0.074 13.502 1.00 46.47 89 SER A CA 1
ATOM 624 C C . SER A 1 89 ? 1.342 -1.065 13.424 1.00 46.47 89 SER A C 1
ATOM 626 O O . SER A 1 89 ? 0.352 -0.853 14.128 1.00 46.47 89 SER A O 1
ATOM 628 N N . PRO A 1 90 ? 1.416 -2.150 12.632 1.00 54.03 90 PRO A N 1
ATOM 629 C CA . PRO A 1 90 ? 0.304 -3.094 12.467 1.00 54.03 90 PRO A CA 1
ATOM 630 C C . PRO A 1 90 ? -0.115 -3.735 13.802 1.00 54.03 90 PRO A C 1
ATOM 632 O O . PRO A 1 90 ? -1.302 -3.897 14.082 1.00 54.03 90 PRO A O 1
ATOM 635 N N . LEU A 1 91 ? 0.848 -3.966 14.698 1.00 52.94 91 LEU A N 1
ATOM 636 C CA . LEU A 1 91 ? 0.608 -4.376 16.087 1.00 52.94 91 LEU A CA 1
ATOM 637 C C . LEU A 1 91 ? -0.233 -3.358 16.873 1.00 52.94 91 LEU A C 1
ATOM 639 O O . LEU A 1 91 ? -1.127 -3.742 17.618 1.00 52.94 91 LEU A O 1
ATOM 643 N N . HIS A 1 92 ? 0.012 -2.064 16.661 1.00 59.75 92 HIS A N 1
ATOM 644 C CA . HIS A 1 92 ? -0.729 -0.980 17.303 1.00 59.75 92 HIS A CA 1
ATOM 645 C C . HIS A 1 92 ? -2.131 -0.803 16.701 1.00 59.75 92 HIS A C 1
ATOM 647 O O . HIS A 1 92 ? -3.044 -0.365 17.391 1.00 59.75 92 HIS A O 1
ATOM 653 N N . SER A 1 93 ? -2.339 -1.151 15.426 1.00 62.91 93 SER A N 1
ATOM 654 C CA . SER A 1 93 ? -3.685 -1.186 14.834 1.00 62.91 93 SER A CA 1
ATOM 655 C C . SER A 1 93 ? -4.516 -2.365 15.349 1.00 62.91 93 SER A C 1
ATOM 657 O O . SER A 1 93 ? -5.703 -2.199 15.625 1.00 62.91 93 SER A O 1
ATOM 659 N N . LEU A 1 94 ? -3.884 -3.523 15.575 1.00 66.81 94 LEU A N 1
ATOM 660 C CA . LEU A 1 94 ? -4.556 -4.718 16.083 1.00 66.81 94 LEU A CA 1
ATOM 661 C C . LEU A 1 94 ? -4.968 -4.561 17.555 1.00 66.81 94 LEU A C 1
ATOM 663 O O . LEU A 1 94 ? -6.079 -4.927 17.933 1.00 66.81 94 LEU A O 1
ATOM 667 N N . THR A 1 95 ? -4.103 -3.983 18.396 1.00 76.69 95 THR A N 1
ATOM 668 C CA . THR A 1 95 ? -4.451 -3.673 19.794 1.00 76.69 95 THR A CA 1
ATOM 669 C C . THR A 1 95 ? -5.563 -2.637 19.865 1.00 76.69 95 THR A C 1
ATOM 671 O O . THR A 1 95 ? -6.530 -2.817 20.602 1.00 76.69 95 THR A O 1
ATOM 674 N N . ARG A 1 96 ? -5.481 -1.585 19.047 1.00 79.00 96 ARG A N 1
ATOM 675 C CA . ARG A 1 96 ? -6.504 -0.539 18.994 1.00 79.00 96 ARG A CA 1
ATOM 676 C C . ARG A 1 96 ? -7.852 -1.081 18.498 1.00 79.00 96 ARG A C 1
ATOM 678 O O . ARG A 1 96 ? -8.883 -0.604 18.956 1.00 79.00 96 ARG A O 1
ATOM 685 N N . GLY A 1 97 ? -7.852 -2.104 17.637 1.00 82.44 97 GLY A N 1
ATOM 686 C CA . GLY A 1 97 ? -9.067 -2.790 17.185 1.00 82.44 97 GLY A CA 1
ATOM 687 C C . GLY A 1 97 ? -9.755 -3.579 18.294 1.00 82.44 97 GLY A C 1
ATOM 688 O O . GLY A 1 97 ? -10.951 -3.406 18.517 1.00 82.44 97 GLY A O 1
ATOM 689 N N . HIS A 1 98 ? -8.986 -4.342 19.075 1.00 83.88 98 HIS A N 1
ATOM 690 C CA . HIS A 1 98 ? -9.517 -5.026 20.258 1.00 83.88 98 HIS A CA 1
ATOM 691 C C . HIS A 1 98 ? -10.071 -4.041 21.291 1.00 83.88 98 HIS A C 1
ATOM 693 O O . HIS A 1 98 ? -11.125 -4.282 21.873 1.00 83.88 98 HIS A O 1
ATOM 699 N N . VAL A 1 99 ? -9.395 -2.906 21.485 1.00 85.44 99 VAL A N 1
ATOM 700 C CA . VAL A 1 99 ? -9.858 -1.843 22.384 1.00 85.44 99 VAL A CA 1
ATOM 701 C C . VAL A 1 99 ? -11.148 -1.196 21.858 1.00 85.44 99 VAL A C 1
ATOM 703 O O . VAL A 1 99 ? -12.085 -1.008 22.630 1.00 85.44 99 VAL A O 1
ATOM 706 N N . ALA A 1 100 ? -11.247 -0.917 20.555 1.00 85.19 100 ALA A N 1
ATOM 707 C CA . ALA A 1 100 ? -12.472 -0.407 19.933 1.00 85.19 100 ALA A CA 1
ATOM 708 C C . ALA A 1 100 ? -13.642 -1.398 20.065 1.00 85.19 100 ALA A C 1
ATOM 710 O O . ALA A 1 100 ? -14.753 -0.997 20.405 1.00 85.19 100 ALA A O 1
ATOM 711 N N . ALA A 1 101 ? -13.390 -2.693 19.855 1.00 86.12 101 ALA A N 1
ATOM 712 C CA . ALA A 1 101 ? -14.390 -3.745 20.015 1.00 86.12 101 ALA A CA 1
ATOM 713 C C . ALA A 1 101 ? -14.853 -3.891 21.473 1.00 86.12 101 ALA A C 1
ATOM 715 O O . ALA A 1 101 ? -16.049 -4.031 21.717 1.00 86.12 101 ALA A O 1
ATOM 716 N N . ALA A 1 102 ? -13.939 -3.794 22.443 1.00 85.38 102 ALA A N 1
ATOM 717 C CA . ALA A 1 102 ? -14.279 -3.804 23.865 1.00 85.38 102 ALA A CA 1
ATOM 718 C C . ALA A 1 102 ? -15.106 -2.571 24.272 1.00 85.38 102 ALA A C 1
ATOM 720 O O . ALA A 1 102 ? -16.075 -2.707 25.014 1.00 85.38 102 ALA A O 1
ATOM 721 N N . MET A 1 103 ? -14.777 -1.381 23.752 1.00 85.06 103 MET A N 1
ATOM 722 C CA . MET A 1 103 ? -15.573 -0.169 23.987 1.00 85.06 103 MET A CA 1
ATOM 723 C C . MET A 1 103 ? -16.978 -0.279 23.384 1.00 85.06 103 MET A C 1
ATOM 725 O O . MET A 1 103 ? -17.957 0.074 24.040 1.00 85.06 103 MET A O 1
ATOM 729 N N . ALA A 1 104 ? -17.090 -0.820 22.169 1.00 87.12 104 ALA A N 1
ATOM 730 C CA . ALA A 1 104 ? -18.380 -1.074 21.533 1.00 87.12 104 ALA A CA 1
ATOM 731 C C . ALA A 1 104 ? -19.207 -2.110 22.315 1.00 87.12 104 ALA A C 1
ATOM 733 O O . ALA A 1 104 ? -20.403 -1.913 22.518 1.00 87.12 104 ALA A O 1
ATOM 734 N N . ALA A 1 105 ? -18.573 -3.176 22.818 1.00 84.12 105 ALA A N 1
ATOM 735 C CA . ALA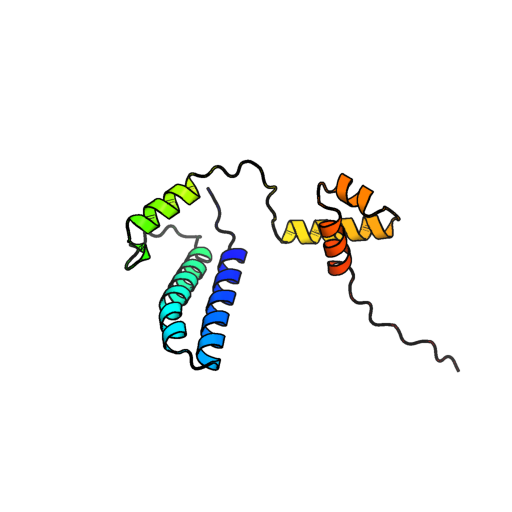 A 1 105 ? -19.214 -4.154 23.701 1.00 84.12 105 ALA A CA 1
ATOM 736 C C . ALA A 1 105 ? -19.652 -3.537 25.044 1.00 84.12 105 ALA A C 1
ATOM 738 O O . ALA A 1 105 ? -20.655 -3.953 25.615 1.00 84.12 105 ALA A O 1
ATOM 739 N N . GLY A 1 106 ? -18.939 -2.511 25.515 1.00 84.88 106 GLY A N 1
ATOM 740 C CA . GLY A 1 106 ? -19.310 -1.685 26.665 1.00 84.88 106 GLY A CA 1
ATOM 741 C C . GLY A 1 106 ? -20.420 -0.661 26.392 1.00 84.88 106 GLY A C 1
ATOM 742 O O . GLY A 1 106 ? -20.734 0.125 27.282 1.00 84.88 106 GLY A O 1
ATOM 743 N N . GLY A 1 107 ? -21.010 -0.646 25.190 1.00 86.19 107 GLY A N 1
ATOM 744 C CA . GLY A 1 107 ? -22.134 0.223 24.833 1.00 86.19 107 GLY A CA 1
ATOM 745 C C . GLY A 1 107 ? -21.753 1.617 24.325 1.00 86.19 107 GLY A C 1
ATOM 746 O O . GLY A 1 107 ? -22.645 2.442 24.136 1.00 86.19 107 GLY A O 1
ATOM 747 N N . MET A 1 108 ? -20.467 1.901 24.080 1.00 88.44 108 MET A N 1
ATOM 748 C CA . MET A 1 108 ? -20.064 3.173 23.469 1.00 88.44 108 MET A CA 1
ATOM 749 C C . MET A 1 108 ? -20.466 3.247 21.996 1.00 88.44 108 MET A C 1
ATOM 751 O O . MET A 1 108 ? -20.354 2.277 21.241 1.00 88.44 108 MET A O 1
ATOM 755 N N . THR A 1 109 ? -20.877 4.437 21.563 1.00 89.19 109 THR A N 1
ATOM 756 C CA . THR A 1 109 ? -21.204 4.691 20.158 1.00 89.19 109 THR A CA 1
ATOM 757 C C . THR A 1 109 ? -19.937 4.810 19.306 1.00 89.19 109 THR A C 1
ATOM 759 O O . THR A 1 109 ? -18.887 5.259 19.767 1.00 89.19 109 THR A O 1
ATOM 762 N N . GLU A 1 110 ? -20.030 4.478 18.013 1.00 87.94 110 GLU A N 1
ATOM 763 C CA . GLU A 1 110 ? -18.903 4.590 17.066 1.00 87.94 110 GLU A CA 1
ATOM 764 C C . GLU A 1 110 ? -18.269 5.995 17.055 1.00 87.94 110 GLU A C 1
ATOM 766 O O . GLU A 1 110 ? -17.068 6.139 16.838 1.00 87.94 110 GLU A O 1
ATOM 771 N N . ILE A 1 111 ? -19.075 7.037 17.295 1.00 90.12 111 ILE A N 1
ATOM 772 C CA . ILE A 1 111 ? -18.642 8.441 17.314 1.00 90.12 111 ILE A CA 1
ATOM 773 C C . ILE A 1 111 ? -17.802 8.736 18.562 1.00 90.12 111 ILE A C 1
ATOM 775 O O . ILE A 1 111 ? -16.797 9.442 18.474 1.00 90.12 111 ILE A O 1
ATOM 779 N N . GLU A 1 112 ? -18.189 8.201 19.717 1.00 87.94 112 GLU A N 1
ATOM 780 C CA . GLU A 1 112 ? -17.437 8.352 20.967 1.00 87.94 112 GLU A CA 1
ATOM 781 C C . GLU A 1 112 ? -16.113 7.594 20.899 1.00 87.94 112 GLU A C 1
ATOM 783 O O . GLU A 1 112 ? -15.070 8.147 21.246 1.00 87.94 112 GLU A O 1
ATOM 788 N N . ILE A 1 113 ? -16.132 6.379 20.349 1.00 87.50 113 ILE A N 1
ATOM 789 C CA . ILE A 1 113 ? -14.928 5.569 20.132 1.00 87.50 113 ILE A CA 1
ATOM 790 C C . ILE A 1 113 ? -13.971 6.280 19.166 1.00 87.50 113 ILE A C 1
ATOM 792 O O . ILE A 1 113 ? -12.771 6.358 19.429 1.00 87.50 113 ILE A O 1
ATOM 796 N N . ALA A 1 114 ? -14.491 6.860 18.080 1.00 87.56 114 ALA A N 1
ATOM 797 C CA . ALA A 1 114 ? -13.706 7.636 17.120 1.00 87.56 114 ALA A CA 1
ATOM 798 C C . ALA A 1 114 ? -13.011 8.836 17.783 1.00 87.56 114 ALA A C 1
ATOM 800 O O . ALA A 1 114 ? -11.818 9.057 17.568 1.00 87.56 114 ALA A O 1
ATOM 801 N N . ARG A 1 115 ? -13.727 9.567 18.650 1.00 89.81 115 ARG A N 1
ATOM 802 C CA . ARG A 1 115 ? -13.158 1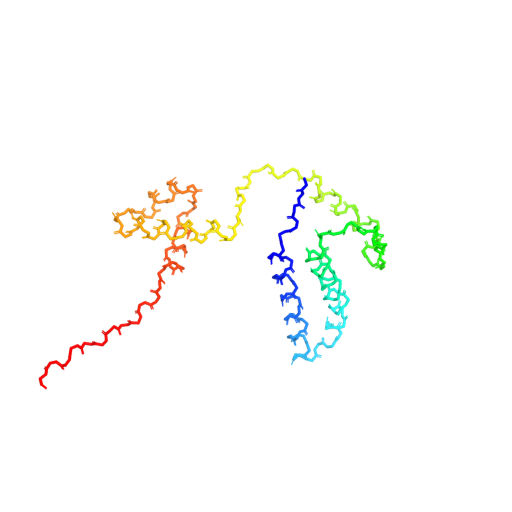0.677 19.435 1.00 89.81 115 ARG A CA 1
ATOM 803 C C . ARG A 1 115 ? -12.084 10.201 20.408 1.00 89.81 115 ARG A C 1
ATOM 805 O O . ARG A 1 115 ? -11.028 10.820 20.478 1.00 89.81 115 ARG A O 1
AT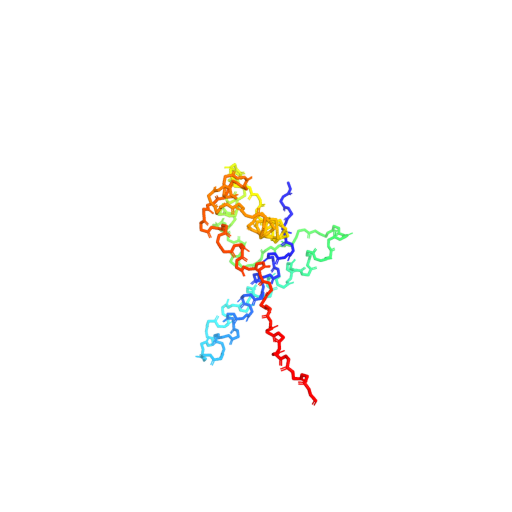OM 812 N N . GLN A 1 116 ? -12.335 9.103 21.117 1.00 84.12 116 GLN A N 1
ATOM 813 C CA . GLN A 1 116 ? -11.413 8.560 22.114 1.00 84.12 116 GLN A CA 1
ATOM 814 C C . GLN A 1 116 ? -10.120 8.021 21.487 1.00 84.12 116 GLN A C 1
ATOM 816 O O . GLN A 1 116 ? -9.048 8.117 22.081 1.00 84.12 116 GLN A O 1
ATOM 821 N N . LEU A 1 117 ? -10.214 7.454 20.284 1.00 82.88 117 LEU A N 1
ATOM 822 C CA . LEU A 1 117 ? -9.085 6.855 19.571 1.00 82.88 117 LEU A CA 1
ATOM 823 C C . LEU A 1 117 ? -8.40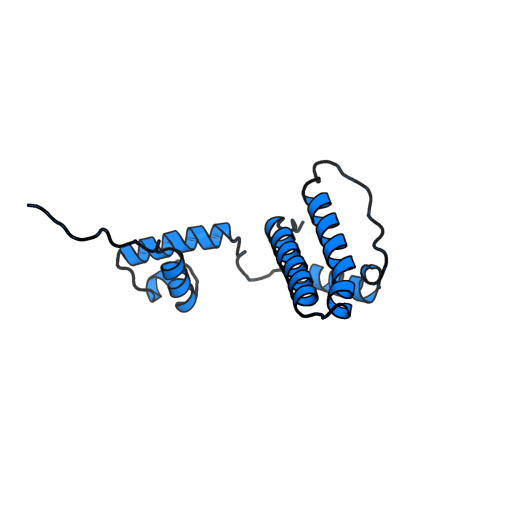0 7.813 18.584 1.00 82.88 117 LEU A C 1
ATOM 825 O O . LEU A 1 117 ? -7.336 7.469 18.060 1.00 82.88 117 LEU A O 1
ATOM 829 N N . GLY A 1 118 ? -8.987 8.988 18.337 1.00 85.62 118 GLY A N 1
ATOM 830 C CA . GLY A 1 118 ? -8.486 9.975 17.378 1.00 85.62 118 GLY A CA 1
ATOM 831 C C . GLY A 1 118 ? -8.527 9.487 15.927 1.00 85.62 118 GLY A C 1
ATOM 832 O O . GLY A 1 118 ? -7.647 9.839 15.146 1.00 85.62 118 GLY A O 1
ATOM 833 N N . VAL A 1 119 ? -9.507 8.648 15.581 1.00 86.81 119 VAL A N 1
ATOM 834 C CA . VAL A 1 119 ? -9.654 8.027 14.252 1.00 86.81 119 VAL A CA 1
ATOM 835 C C . VAL A 1 119 ? -10.992 8.395 13.616 1.00 86.81 119 VAL A C 1
ATOM 837 O O . VAL A 1 119 ? -11.906 8.878 14.285 1.00 86.81 119 VAL A O 1
ATOM 840 N N . ALA A 1 120 ? -11.129 8.168 12.310 1.00 87.56 120 ALA A N 1
ATOM 841 C CA . ALA A 1 120 ? -12.395 8.392 11.620 1.00 87.56 120 ALA A CA 1
ATOM 842 C C . ALA A 1 120 ? -13.448 7.348 12.030 1.00 87.56 120 ALA A C 1
ATOM 844 O O . ALA A 1 120 ? -13.127 6.197 12.325 1.00 87.56 120 ALA A O 1
ATOM 845 N N . ARG A 1 121 ? -14.733 7.718 11.968 1.00 85.12 121 ARG A N 1
ATOM 846 C CA . ARG A 1 121 ? -15.849 6.795 12.251 1.00 85.12 121 ARG A CA 1
ATOM 847 C C . ARG A 1 121 ? -15.796 5.527 11.388 1.00 85.12 121 ARG A C 1
ATOM 849 O O . ARG A 1 121 ? -16.076 4.439 11.880 1.00 85.12 121 ARG A O 1
ATOM 856 N N . GLU A 1 122 ? -15.418 5.667 10.119 1.00 87.06 122 GLU A N 1
ATOM 857 C CA . GLU A 1 122 ? -15.301 4.525 9.207 1.00 87.06 122 GLU A CA 1
ATOM 858 C C . GLU A 1 122 ? -14.173 3.573 9.627 1.00 87.06 122 GLU A C 1
ATOM 860 O O . GLU A 1 122 ? -14.318 2.357 9.547 1.00 87.06 122 GLU A O 1
ATOM 865 N N . GLU A 1 123 ? -13.078 4.109 10.167 1.00 84.31 123 GLU A N 1
ATOM 866 C CA . GLU A 1 123 ? -11.965 3.305 10.673 1.00 84.31 123 GLU A CA 1
ATOM 867 C C . GLU A 1 123 ? -12.399 2.473 11.885 1.00 84.31 123 GLU A C 1
ATOM 869 O O . GLU A 1 123 ? -12.157 1.269 11.915 1.00 84.31 123 GLU A O 1
ATOM 874 N N . VAL A 1 124 ? -13.154 3.062 12.822 1.00 85.56 124 VAL A N 1
ATOM 875 C CA . VAL A 1 124 ? -13.749 2.331 13.959 1.00 85.56 124 VAL A CA 1
ATOM 876 C C . VAL A 1 124 ? -14.627 1.176 13.481 1.00 85.56 124 VAL A C 1
ATOM 878 O O . VAL A 1 124 ? -14.552 0.069 14.016 1.00 85.56 124 VAL A O 1
ATOM 881 N N . ARG A 1 125 ? -15.440 1.407 12.448 1.00 86.19 125 ARG A N 1
ATOM 882 C CA . ARG A 1 125 ? -16.325 0.381 11.888 1.00 86.19 125 ARG A CA 1
ATOM 883 C C . ARG A 1 125 ? -15.540 -0.808 11.338 1.00 86.19 125 ARG A C 1
ATOM 885 O O . ARG A 1 125 ? -15.904 -1.958 11.591 1.00 86.19 125 ARG A O 1
ATOM 892 N N . ILE A 1 126 ? -14.456 -0.534 10.615 1.00 85.62 126 ILE A N 1
ATOM 893 C CA . ILE A 1 126 ? -13.556 -1.560 10.075 1.00 85.62 126 ILE A CA 1
ATOM 894 C C . ILE A 1 126 ? -12.863 -2.312 11.218 1.00 85.62 126 ILE A C 1
ATOM 896 O O . ILE A 1 126 ? -12.822 -3.541 11.204 1.00 85.62 126 ILE A O 1
ATOM 900 N N . MET A 1 127 ? -12.386 -1.595 12.237 1.00 84.12 127 MET A N 1
ATOM 901 C CA . MET A 1 127 ? -11.723 -2.171 13.410 1.00 84.12 127 MET A CA 1
ATOM 902 C C . MET A 1 127 ? -12.633 -3.127 14.187 1.00 84.12 127 MET A C 1
ATOM 904 O O . MET A 1 127 ? -12.220 -4.242 14.494 1.00 84.12 127 MET A O 1
ATOM 908 N N . ILE A 1 128 ? -13.884 -2.736 14.449 1.00 84.75 128 ILE A N 1
ATOM 909 C CA . ILE A 1 128 ? -14.853 -3.592 15.146 1.00 84.75 128 ILE A CA 1
ATOM 910 C C . ILE A 1 128 ? -15.122 -4.866 14.338 1.00 84.75 128 ILE A C 1
ATOM 912 O O . ILE A 1 128 ? -15.126 -5.956 14.904 1.00 84.75 128 ILE A O 1
ATOM 916 N N . ARG A 1 129 ? -15.303 -4.758 13.014 1.00 83.81 129 ARG A N 1
ATOM 917 C CA . ARG A 1 129 ? -15.542 -5.936 12.164 1.00 83.81 129 ARG A CA 1
ATOM 918 C C . ARG A 1 129 ? -14.346 -6.874 12.087 1.00 83.81 129 ARG A C 1
ATOM 920 O O . ARG A 1 129 ? -14.540 -8.082 12.046 1.00 83.81 129 ARG A O 1
ATOM 927 N N . LEU A 1 130 ? -13.134 -6.329 12.057 1.00 79.69 130 LEU A N 1
ATOM 928 C CA . LEU A 1 130 ? -11.910 -7.123 12.007 1.00 79.69 130 LEU A CA 1
ATOM 929 C C . LEU A 1 130 ? -11.621 -7.820 13.345 1.00 79.69 130 LEU A C 1
ATOM 931 O O . LEU A 1 130 ? -11.025 -8.893 13.362 1.00 79.69 130 LEU A O 1
ATOM 935 N N . SER A 1 131 ? -12.051 -7.219 14.458 1.00 73.19 131 SER A N 1
ATOM 936 C CA . SER A 1 131 ? -11.867 -7.749 15.812 1.00 73.19 131 SER A CA 1
ATOM 937 C C . SER A 1 131 ? -12.994 -8.660 16.297 1.00 73.19 131 SER A C 1
ATOM 939 O O . SER A 1 131 ? -12.840 -9.273 17.350 1.00 73.19 131 SER A O 1
ATOM 941 N N . GLN A 1 132 ? -14.107 -8.780 15.570 1.00 68.00 132 GLN A N 1
ATOM 942 C CA . GLN A 1 132 ? -15.101 -9.810 15.854 1.00 68.00 132 GLN A CA 1
ATOM 943 C C . GLN A 1 132 ? -14.600 -11.151 15.304 1.00 68.00 132 GLN A C 1
ATOM 945 O O . GLN A 1 132 ? -14.570 -11.327 14.083 1.00 68.00 132 GLN A O 1
ATOM 950 N N . PRO A 1 133 ? -14.214 -12.121 16.158 1.00 55.09 133 PRO A N 1
ATOM 951 C CA . PRO A 1 133 ? -14.082 -13.488 15.690 1.00 55.09 133 PRO A CA 1
ATOM 952 C C . PRO A 1 133 ? -15.453 -13.905 15.165 1.00 55.09 133 PRO A C 1
ATOM 954 O O . PRO A 1 133 ? -16.466 -13.713 15.836 1.00 55.09 133 PRO A O 1
ATOM 957 N N . HIS A 1 134 ? -15.486 -14.438 13.950 1.00 46.19 134 HIS A N 1
ATOM 958 C CA . HIS A 1 134 ? -16.665 -15.079 13.390 1.00 46.19 134 HIS A CA 1
ATOM 959 C C . HIS A 1 134 ? -17.063 -16.215 14.342 1.00 46.19 134 HIS A C 1
ATOM 961 O O . HIS A 1 134 ? -16.486 -17.302 14.300 1.00 46.19 134 HIS A O 1
ATOM 967 N N . SER A 1 135 ? -17.975 -15.942 15.274 1.00 44.56 135 SER A N 1
ATOM 968 C CA . SER A 1 135 ? -18.530 -16.951 16.157 1.00 44.56 135 SER A CA 1
ATOM 969 C C . SER A 1 135 ? -19.367 -17.879 15.289 1.00 44.56 135 SER A C 1
ATOM 971 O O . SER A 1 135 ? -20.509 -17.584 14.940 1.00 44.56 135 SER A O 1
ATOM 973 N N . LEU A 1 136 ? -18.759 -19.008 14.911 1.00 45.38 136 LEU A N 1
ATOM 974 C CA . LEU A 1 136 ? -19.494 -20.192 14.506 1.00 45.38 136 LEU A CA 1
ATOM 975 C C . LEU A 1 136 ? -20.544 -20.464 15.579 1.00 45.38 136 LEU A C 1
ATOM 977 O O . LEU A 1 136 ? -20.245 -20.629 16.761 1.00 45.38 136 LEU A O 1
ATOM 981 N N . THR A 1 137 ? -21.780 -20.442 15.120 1.00 48.03 137 THR A N 1
ATOM 982 C CA . THR A 1 137 ? -23.002 -20.772 15.829 1.00 48.03 137 THR A CA 1
ATOM 983 C C . THR A 1 137 ? -22.808 -22.085 16.603 1.00 48.03 137 THR A C 1
ATOM 985 O O . THR A 1 137 ? -22.573 -23.112 15.963 1.00 48.03 137 THR A O 1
ATOM 988 N N . PRO A 1 138 ? -22.895 -22.123 17.947 1.00 47.59 138 PRO A N 1
ATOM 989 C CA . PRO A 1 138 ? -23.171 -23.381 18.619 1.00 47.59 138 PRO A CA 1
ATOM 990 C C . PRO A 1 138 ? -24.591 -23.780 18.211 1.00 47.59 138 PRO A C 1
ATOM 992 O O . PRO A 1 138 ? -25.540 -23.018 18.402 1.00 47.59 138 PRO A O 1
ATOM 995 N N . GLY A 1 139 ? -24.709 -24.929 17.544 1.00 42.06 139 GLY A N 1
ATOM 996 C CA . GLY A 1 139 ? -25.994 -25.490 17.146 1.00 42.06 139 GLY A CA 1
ATOM 997 C C . GLY A 1 139 ? -26.930 -25.609 18.354 1.00 42.06 139 GLY A C 1
ATOM 998 O O . GLY A 1 139 ? -26.454 -25.837 19.471 1.00 42.06 139 GLY A O 1
ATOM 999 N N . PRO A 1 140 ? -28.243 -25.417 18.153 1.00 60.47 140 PRO A N 1
ATOM 1000 C CA . PRO A 1 140 ? -29.207 -25.532 19.230 1.00 60.47 140 PRO A CA 1
ATOM 1001 C C . PRO A 1 140 ? -29.199 -26.959 19.779 1.00 60.47 140 PRO A C 1
ATOM 1003 O O . PRO A 1 140 ? -29.180 -27.931 19.028 1.00 60.47 140 PRO A O 1
ATOM 1006 N N . GLU A 1 141 ? -29.176 -27.039 21.104 1.00 46.94 141 GLU A N 1
ATOM 1007 C CA . GLU A 1 141 ? -30.061 -27.890 21.895 1.00 46.94 141 GLU A CA 1
ATOM 1008 C C . GLU A 1 141 ? -30.733 -29.050 21.134 1.00 46.94 141 GLU A C 1
ATOM 1010 O O . GLU A 1 141 ? -31.679 -28.863 20.371 1.00 46.94 141 GLU A O 1
ATOM 1015 N N . ALA A 1 142 ? -30.300 -30.272 21.431 1.00 48.81 142 ALA A N 1
ATOM 1016 C CA . ALA A 1 142 ? -31.182 -31.430 21.413 1.00 48.81 142 ALA A CA 1
ATOM 1017 C C . ALA A 1 142 ? -30.952 -32.200 22.716 1.00 48.81 142 ALA A C 1
ATOM 1019 O O . ALA A 1 142 ? -30.181 -33.154 22.792 1.00 48.81 142 ALA A O 1
ATOM 1020 N N . VAL A 1 143 ? -31.592 -31.687 23.766 1.00 53.81 143 VAL A N 1
ATOM 1021 C CA . VAL A 1 143 ? -32.032 -32.465 24.920 1.00 53.81 143 VAL A CA 1
ATOM 1022 C C . VAL A 1 143 ? -33.207 -33.325 24.453 1.00 53.81 143 VAL A C 1
ATOM 1024 O O . VAL A 1 143 ? -34.229 -32.768 24.055 1.00 53.81 143 VAL A O 1
ATOM 1027 N N . ALA A 1 144 ? -33.038 -34.647 24.484 1.00 48.38 144 ALA A N 1
ATOM 1028 C CA . ALA A 1 144 ? -34.033 -35.667 24.851 1.00 48.38 144 ALA A CA 1
ATOM 1029 C C . ALA A 1 144 ? -33.395 -37.057 24.722 1.00 48.38 144 ALA A C 1
ATOM 1031 O O . ALA A 1 144 ? -33.016 -37.429 23.589 1.00 48.38 144 ALA A O 1
#

Secondary structure (DSSP, 8-state):
-----HHHHHHHHHHHHHHHHHHHHTT-HHHHHHHHHHHHHHHHHHHHHH-TTS--PPP---SGGG-HHHHHHHHHHHHS---S-----HHHHHHHHHHHHHHHHTT--HHHHHHHHT--HHHHHHHHHHHS---PPPPP----

pLDDT: mean 70.21, std 15.77, range [35.06, 90.12]